Protein AF-A0A819H721-F1 (afdb_monomer_lite)

Secondary structure (DSSP, 8-state):
-----S-------------------HHHHHHHHHHHHHHHHTSTTTTHHHHHHHIIIIII----TTSHHHHHHHHHHHHHHHHTT-TT--PPP------------EEE-SSS-EEE---PPTTPPP--TT-----B---SSHHHHHHTGGGGTTSB-

Foldseek 3Di:
DDDDDDDDDDDDDPPPPPPPPPPPPVVVVVVVVVVVCCCCPPNPNDCVVVVLVCCLPVVLNDQPPQDPSVVVVLVVVLVVCVVVPHPPRDDDDDDDDHDDDDDDWDWDVPPDTDTDDDDDDPPDDDCPPVRADAAADDDDDPVRCVVCVVVCVRHHD

Sequence (157 aa):
MLLLFWLFLILPVINVTSRSCHHHDQSISKTISDQLIELVTRGAFHGVTYYRLAALADTIGPRLCGNESLTQAVNWIQSAMITEGLDNVHIEPVQIPHWIRGEERAQLIQPRYAKLSMLGLGNSVGTGPKGIQAPVLVVRSFDELNVRCEQARNKIV

pLDDT: mean 86.66, std 16.41, range [44.84, 98.0]

Radius of gyration: 32.16 Å; chains: 1; bounding box: 71×41×99 Å

Structure (mmCIF, N/CA/C/O backbone):
data_AF-A0A819H721-F1
#
_entry.id   AF-A0A819H721-F1
#
loop_
_atom_site.group_PDB
_atom_site.id
_atom_site.type_symbol
_atom_site.label_atom_id
_atom_site.label_alt_id
_atom_site.label_comp_id
_atom_site.label_asym_id
_atom_site.label_entity_id
_atom_site.label_seq_id
_atom_site.pdbx_PDB_ins_code
_atom_site.Cartn_x
_atom_site.Cartn_y
_atom_site.Cartn_z
_atom_site.occupancy
_atom_site.B_iso_or_equiv
_atom_site.auth_seq_id
_atom_site.auth_comp_id
_atom_site.auth_asym_id
_atom_site.auth_atom_id
_atom_site.pdbx_PDB_model_num
ATOM 1 N N . MET A 1 1 ? -54.242 24.531 -70.377 1.00 49.59 1 MET A N 1
ATOM 2 C CA . MET A 1 1 ? -53.633 23.489 -71.229 1.00 49.59 1 MET A CA 1
ATOM 3 C C . MET A 1 1 ? -52.201 23.921 -71.494 1.00 49.59 1 MET A C 1
ATOM 5 O O . MET A 1 1 ? -52.039 25.027 -71.982 1.00 49.59 1 MET A O 1
ATOM 9 N N . LEU A 1 2 ? -51.227 23.086 -71.105 1.00 46.03 2 LEU A N 1
ATOM 10 C CA . LEU A 1 2 ? -49.761 23.274 -71.182 1.00 46.03 2 LEU A CA 1
ATOM 11 C C . LEU A 1 2 ? -49.116 24.197 -70.133 1.00 46.03 2 LEU A C 1
ATOM 13 O O . LEU A 1 2 ? -48.820 25.344 -70.427 1.00 46.03 2 LEU A O 1
ATOM 17 N N . LEU A 1 3 ? -48.858 23.659 -68.931 1.00 48.62 3 LEU A N 1
ATOM 18 C CA . LEU A 1 3 ? -47.776 24.087 -68.017 1.00 48.62 3 LEU A CA 1
ATOM 19 C C . LEU A 1 3 ? -47.649 23.089 -66.841 1.00 48.62 3 LEU A C 1
ATOM 21 O O . LEU A 1 3 ? -47.834 23.452 -65.686 1.00 48.62 3 LEU A O 1
ATOM 25 N N . LEU A 1 4 ? -47.444 21.792 -67.126 1.00 52.19 4 LEU A N 1
ATOM 26 C CA . LEU A 1 4 ? -47.391 20.751 -66.075 1.00 52.19 4 LEU A CA 1
ATOM 27 C C . LEU A 1 4 ? -46.617 19.468 -66.446 1.00 52.19 4 LEU A C 1
ATOM 29 O O . LEU A 1 4 ? -46.931 18.394 -65.949 1.00 52.19 4 LEU A O 1
ATOM 33 N N . PHE A 1 5 ? -45.603 19.541 -67.307 1.00 53.47 5 PHE A N 1
ATOM 34 C CA . PHE A 1 5 ? -44.732 18.396 -67.601 1.00 53.47 5 PHE A CA 1
ATOM 35 C C . PHE A 1 5 ? -43.310 18.900 -67.845 1.00 53.47 5 PHE A C 1
ATOM 37 O O . PHE A 1 5 ? -43.150 19.828 -68.627 1.00 53.47 5 PHE A O 1
ATOM 44 N N . TRP A 1 6 ? -42.328 18.247 -67.210 1.00 48.28 6 TRP A N 1
ATOM 45 C CA . TRP A 1 6 ? -40.884 18.547 -67.156 1.00 48.28 6 TRP A CA 1
ATOM 46 C C . TRP A 1 6 ? -40.464 19.618 -66.135 1.00 48.28 6 TRP A C 1
ATOM 48 O O . TRP A 1 6 ? -40.940 20.737 -66.164 1.00 48.28 6 TRP A O 1
ATOM 58 N N . LEU A 1 7 ? -39.519 19.386 -65.229 1.00 45.75 7 LEU A N 1
ATOM 59 C CA . LEU A 1 7 ? -38.754 18.183 -64.940 1.00 45.75 7 LEU A CA 1
ATOM 60 C C . LEU A 1 7 ? -38.202 18.358 -63.519 1.00 45.75 7 LEU A C 1
ATOM 62 O O . LEU A 1 7 ? -37.376 19.222 -63.242 1.00 45.75 7 LEU A O 1
ATOM 66 N N . PHE A 1 8 ? -38.728 17.536 -62.625 1.00 54.25 8 PHE A N 1
ATOM 67 C CA . PHE A 1 8 ? -38.221 17.236 -61.294 1.00 54.25 8 PHE A CA 1
ATOM 68 C C . PHE A 1 8 ? -36.799 16.662 -61.431 1.00 54.25 8 PHE A C 1
ATOM 70 O O . PHE A 1 8 ? -36.645 15.462 -61.611 1.00 54.25 8 PHE A O 1
ATOM 77 N N . LEU A 1 9 ? -35.760 17.498 -61.442 1.00 54.06 9 LEU A N 1
ATOM 78 C CA . LEU A 1 9 ? -34.350 17.080 -61.462 1.00 54.06 9 LEU A CA 1
ATOM 79 C C . LEU A 1 9 ? -33.495 18.323 -61.188 1.00 54.06 9 LEU A C 1
ATOM 81 O O . LEU A 1 9 ? -33.202 19.044 -62.122 1.00 54.06 9 LEU A O 1
ATOM 85 N N . ILE A 1 10 ? -33.199 18.617 -59.919 1.00 58.66 10 ILE A N 1
ATOM 86 C CA . ILE A 1 10 ? -31.965 19.225 -59.357 1.00 58.66 10 ILE A CA 1
ATOM 87 C C . ILE A 1 10 ? -32.283 19.453 -57.868 1.00 58.66 10 ILE A C 1
ATOM 89 O O . ILE A 1 10 ? -32.545 20.562 -57.428 1.00 58.66 10 ILE A O 1
ATOM 93 N N . LEU A 1 11 ? -32.336 18.377 -57.087 1.00 54.28 11 LEU A N 1
ATOM 94 C CA . LEU A 1 11 ? -32.072 18.412 -55.646 1.00 54.28 11 LEU A CA 1
ATOM 95 C C . LEU A 1 11 ? -31.582 17.013 -55.253 1.00 54.28 11 LEU A C 1
ATOM 97 O O . LEU A 1 11 ? -32.381 16.191 -54.802 1.00 54.28 11 LEU A O 1
ATOM 101 N N . PRO A 1 12 ? -30.292 16.679 -55.430 1.00 50.28 12 PRO A N 1
ATOM 102 C CA . PRO A 1 12 ? -29.729 15.597 -54.661 1.00 50.28 12 PRO A CA 1
ATOM 103 C C . PRO A 1 12 ? -29.384 16.162 -53.284 1.00 50.28 12 PRO A C 1
ATOM 105 O O . PRO A 1 12 ? -28.456 16.948 -53.101 1.00 50.28 12 PRO A O 1
ATOM 108 N N . VAL A 1 13 ? -30.188 15.739 -52.318 1.00 54.16 13 VAL A N 1
ATOM 109 C CA . VAL A 1 13 ? -29.813 15.600 -50.917 1.00 54.16 13 VAL A CA 1
ATOM 110 C C . VAL A 1 13 ? -28.397 15.016 -50.858 1.00 54.16 13 VAL A C 1
ATOM 112 O O . VAL A 1 13 ? -28.189 13.843 -51.164 1.00 54.16 13 VAL A O 1
ATOM 115 N N . ILE A 1 14 ? -27.412 15.828 -50.473 1.00 54.16 14 ILE A N 1
ATOM 116 C CA . ILE A 1 14 ? -26.086 15.345 -50.086 1.00 54.16 14 ILE A CA 1
ATOM 117 C C . ILE A 1 14 ? -26.256 14.727 -48.697 1.00 54.16 14 ILE A C 1
ATOM 119 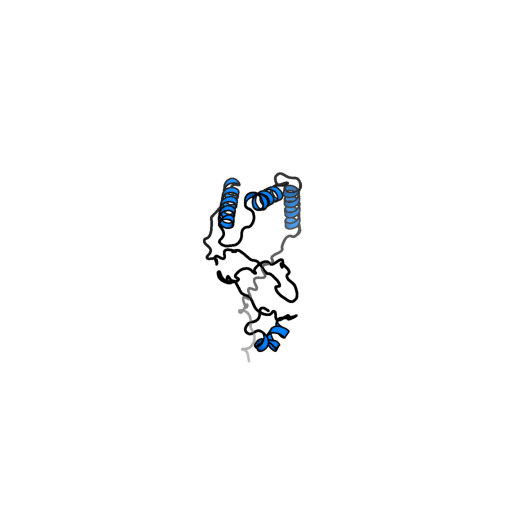O O . ILE A 1 14 ? -25.998 15.355 -47.675 1.00 54.16 14 ILE A O 1
ATOM 123 N N . ASN A 1 15 ? -26.762 13.495 -48.649 1.00 48.72 15 ASN A N 1
ATOM 124 C CA . ASN A 1 15 ? -26.655 12.672 -47.455 1.00 48.72 15 ASN A CA 1
ATOM 125 C C . ASN A 1 15 ? -25.268 12.024 -47.492 1.00 48.72 15 ASN A C 1
ATOM 127 O O . ASN A 1 15 ? -25.102 10.895 -47.953 1.00 48.72 15 ASN A O 1
ATOM 131 N N . VAL A 1 16 ? -24.249 12.767 -47.052 1.00 51.72 16 VAL A N 1
ATOM 132 C CA . VAL A 1 16 ? -22.964 12.170 -46.676 1.00 51.72 16 VAL A CA 1
ATOM 133 C C . VAL A 1 16 ? -23.210 11.430 -45.367 1.00 51.72 16 VAL A C 1
ATOM 135 O O . VAL A 1 16 ? -22.915 11.906 -44.278 1.00 51.72 16 VAL A O 1
ATOM 138 N N . THR A 1 17 ? -23.768 10.226 -45.463 1.00 46.75 17 THR A N 1
ATOM 139 C CA . THR A 1 17 ? -23.455 9.211 -44.468 1.00 46.75 17 THR A CA 1
ATOM 140 C C . THR A 1 17 ? -22.035 8.771 -44.777 1.00 46.75 17 THR A C 1
ATOM 142 O O . THR A 1 17 ? -21.817 7.907 -45.629 1.00 46.75 17 THR A O 1
ATOM 145 N N . SER A 1 18 ? -21.053 9.379 -44.115 1.00 47.25 18 SER A N 1
ATOM 146 C CA . SER A 1 18 ? -19.718 8.804 -44.010 1.00 47.25 18 SER A CA 1
ATOM 147 C C . SER A 1 18 ? -19.839 7.498 -43.221 1.00 47.25 18 SER A C 1
ATOM 149 O O . SER A 1 18 ? -19.610 7.446 -42.014 1.00 47.25 18 SER A O 1
ATOM 151 N N . ARG A 1 19 ? -20.236 6.412 -43.888 1.00 46.50 19 ARG A N 1
ATOM 152 C CA . ARG A 1 19 ? -19.870 5.080 -43.421 1.00 46.50 19 ARG A CA 1
ATOM 153 C C . ARG A 1 19 ? -18.379 4.954 -43.690 1.00 46.50 19 ARG A C 1
ATOM 155 O O . ARG A 1 19 ? -17.981 4.487 -44.751 1.00 46.50 19 ARG A O 1
ATOM 162 N N . SER A 1 20 ? -17.565 5.397 -42.735 1.00 47.12 20 SER A N 1
ATOM 163 C CA . SER A 1 20 ? -16.202 4.894 -42.623 1.00 47.12 20 SER A CA 1
ATOM 164 C C . SER A 1 20 ? -16.314 3.381 -42.490 1.00 47.12 20 SER A C 1
ATOM 166 O O . SER A 1 20 ? -16.710 2.853 -41.451 1.00 47.12 20 SER A O 1
ATOM 168 N N . CYS A 1 21 ? -16.037 2.679 -43.580 1.00 44.84 21 CYS A N 1
ATOM 169 C CA . CYS A 1 21 ? -15.779 1.257 -43.572 1.00 44.84 21 CYS A CA 1
ATOM 170 C C . CYS A 1 21 ? -14.435 1.046 -42.867 1.00 44.84 21 CYS A C 1
ATOM 172 O O . CYS A 1 21 ? -13.392 0.922 -43.499 1.00 44.84 21 CYS A O 1
ATOM 174 N N . HIS A 1 22 ? -14.446 0.999 -41.533 1.00 48.66 22 HIS A N 1
ATOM 175 C CA . HIS A 1 22 ? -13.386 0.314 -40.802 1.00 48.66 22 HIS A CA 1
ATOM 176 C C . HIS A 1 22 ? -13.493 -1.180 -41.128 1.00 48.66 22 HIS A C 1
ATOM 178 O O . HIS A 1 22 ? -14.055 -1.968 -40.373 1.00 48.66 22 HIS A O 1
ATOM 184 N N . HIS A 1 23 ? -12.987 -1.568 -42.298 1.00 46.19 23 HIS A N 1
ATOM 185 C CA . HIS A 1 23 ? -12.684 -2.953 -42.606 1.00 46.19 23 HIS A CA 1
ATOM 186 C C . HIS A 1 23 ? -11.431 -3.287 -41.794 1.00 46.19 23 HIS A C 1
ATOM 188 O O . HIS A 1 23 ? -10.305 -3.083 -42.238 1.00 46.19 23 HIS A O 1
ATOM 194 N N . HIS A 1 24 ? -11.625 -3.675 -40.535 1.00 57.53 24 HIS A N 1
ATOM 195 C CA . HIS A 1 24 ? -10.538 -4.170 -39.707 1.00 57.53 24 HIS A CA 1
ATOM 196 C C . HIS A 1 24 ? -10.071 -5.486 -40.331 1.00 57.53 24 HIS A C 1
ATOM 198 O O . HIS A 1 24 ? -10.782 -6.490 -40.273 1.00 57.53 24 HIS A O 1
ATOM 204 N N . ASP A 1 25 ? -8.929 -5.460 -41.015 1.00 61.50 25 ASP A N 1
ATOM 205 C CA . ASP A 1 25 ? -8.343 -6.652 -41.615 1.00 61.50 25 ASP A CA 1
ATOM 206 C C . ASP A 1 25 ? -7.843 -7.580 -40.498 1.00 61.50 25 ASP A C 1
ATOM 208 O O . ASP A 1 25 ? -6.722 -7.469 -39.994 1.00 61.50 25 ASP A O 1
ATOM 212 N N . GLN A 1 26 ? -8.726 -8.485 -40.068 1.00 63.94 26 GLN A N 1
ATOM 213 C CA . GLN A 1 26 ? -8.453 -9.462 -39.015 1.00 63.94 26 GLN A CA 1
ATOM 214 C C . GLN A 1 26 ? -7.246 -10.350 -39.342 1.00 63.94 26 GLN A C 1
ATOM 216 O O . GLN A 1 26 ? -6.606 -10.853 -38.420 1.00 63.94 26 GLN A O 1
ATOM 221 N N . SER A 1 27 ? -6.908 -10.542 -40.622 1.00 65.06 27 SER A N 1
ATOM 222 C CA . SER A 1 27 ? -5.796 -11.406 -41.030 1.00 65.06 27 SER A CA 1
ATOM 223 C C . SER A 1 27 ? -4.429 -10.765 -40.752 1.00 65.06 27 SER A C 1
ATOM 225 O O . SER A 1 27 ? -3.537 -11.417 -40.198 1.00 65.06 27 SER A O 1
ATOM 227 N N . ILE A 1 28 ? -4.298 -9.461 -41.023 1.00 72.75 28 ILE A N 1
ATOM 228 C CA . ILE A 1 28 ? -3.105 -8.668 -40.698 1.00 72.75 28 ILE A CA 1
ATOM 229 C C . ILE A 1 28 ? -2.963 -8.530 -39.182 1.00 72.75 28 ILE A C 1
ATOM 231 O O . ILE A 1 28 ? -1.882 -8.776 -38.645 1.00 72.75 28 ILE A O 1
ATOM 235 N N . SER A 1 29 ? -4.056 -8.216 -38.474 1.00 75.56 29 SER A N 1
ATOM 236 C CA . SER A 1 29 ? -4.029 -8.105 -37.009 1.00 75.56 29 SER A CA 1
ATOM 237 C C . SER A 1 29 ? -3.579 -9.409 -36.353 1.00 75.56 29 SER A C 1
ATOM 239 O O . SER A 1 29 ? -2.770 -9.376 -35.429 1.00 75.56 29 SER A O 1
ATOM 241 N N . LYS A 1 30 ? -4.062 -10.557 -36.845 1.00 80.56 30 LYS A N 1
ATOM 242 C CA . LYS A 1 30 ? -3.680 -11.870 -36.321 1.00 80.56 30 LYS A CA 1
ATOM 243 C C . LYS A 1 30 ? -2.198 -12.170 -36.556 1.00 80.56 30 LYS A C 1
ATOM 245 O O . LYS A 1 30 ? -1.517 -12.600 -35.634 1.00 80.56 30 LYS A O 1
ATOM 250 N N . THR A 1 31 ? -1.682 -11.860 -37.745 1.00 88.44 31 THR A N 1
ATOM 251 C CA . THR A 1 31 ? -0.270 -12.095 -38.093 1.00 88.44 31 THR A CA 1
ATOM 252 C C . THR A 1 31 ? 0.681 -11.285 -37.206 1.00 88.44 31 THR A C 1
ATOM 254 O O . THR A 1 31 ? 1.672 -11.819 -36.713 1.00 88.44 31 THR A O 1
ATOM 257 N N . ILE A 1 32 ? 0.364 -10.012 -36.948 1.00 91.12 32 ILE A N 1
ATOM 258 C CA . ILE A 1 32 ? 1.162 -9.157 -36.055 1.00 91.12 32 ILE A CA 1
ATOM 259 C C . ILE A 1 32 ? 1.072 -9.652 -34.606 1.00 91.12 32 ILE A C 1
ATOM 261 O O . ILE A 1 32 ? 2.087 -9.710 -33.914 1.00 91.12 32 ILE A O 1
ATOM 265 N N . SER A 1 33 ? -0.121 -10.037 -34.137 1.00 90.75 33 SER A N 1
ATOM 266 C CA . SER A 1 33 ? -0.281 -10.613 -32.796 1.00 90.75 33 SER A CA 1
ATOM 267 C C . SER A 1 33 ? 0.567 -11.871 -32.610 1.00 90.75 33 SER A C 1
ATOM 269 O O . SER A 1 33 ? 1.262 -11.976 -31.603 1.00 90.75 33 SER A O 1
ATOM 271 N N . ASP A 1 34 ? 0.578 -12.778 -33.587 1.00 92.44 34 ASP A N 1
ATOM 272 C CA . ASP A 1 34 ? 1.366 -14.013 -33.524 1.00 92.44 34 ASP A CA 1
ATOM 273 C C . ASP A 1 34 ? 2.878 -13.715 -33.477 1.00 92.44 34 ASP A C 1
ATOM 275 O O . ASP A 1 34 ? 3.610 -14.312 -32.686 1.00 92.44 34 ASP A O 1
ATOM 279 N N . GLN A 1 35 ? 3.348 -12.727 -34.248 1.00 92.25 35 GLN A N 1
ATOM 280 C CA . GLN A 1 35 ? 4.743 -12.269 -34.206 1.00 92.25 35 GLN A CA 1
ATOM 281 C C . GLN A 1 35 ? 5.126 -11.666 -32.848 1.00 92.25 35 GLN A C 1
ATOM 283 O O . GLN A 1 35 ? 6.195 -11.967 -32.317 1.00 92.25 35 GLN A O 1
ATOM 288 N N . LEU A 1 36 ? 4.262 -10.831 -32.266 1.00 90.69 36 LEU A N 1
ATOM 289 C CA . LEU A 1 36 ? 4.488 -10.245 -30.942 1.00 90.69 36 LEU A CA 1
ATOM 290 C C . LEU A 1 36 ? 4.519 -11.318 -29.853 1.00 90.69 36 LEU A C 1
ATOM 292 O O . LEU A 1 36 ? 5.388 -11.282 -28.981 1.00 90.69 36 LEU A O 1
ATOM 296 N N . ILE A 1 37 ? 3.605 -12.289 -29.923 1.00 91.31 37 ILE A N 1
ATOM 297 C CA . ILE A 1 37 ? 3.583 -13.425 -29.002 1.00 91.31 37 ILE A CA 1
ATOM 298 C C . ILE A 1 37 ? 4.903 -14.187 -29.098 1.00 91.31 37 ILE A C 1
ATOM 300 O O . ILE A 1 37 ? 5.515 -14.446 -28.065 1.00 91.31 37 ILE A O 1
ATOM 304 N N . GLU A 1 38 ? 5.394 -14.496 -30.298 1.00 93.75 38 GLU A N 1
ATOM 305 C CA . GLU A 1 38 ? 6.669 -15.203 -30.458 1.00 93.75 38 GLU A CA 1
ATOM 306 C C . GLU A 1 38 ? 7.847 -14.388 -29.894 1.00 93.75 38 GLU A C 1
ATOM 308 O O . GLU A 1 38 ? 8.674 -14.921 -29.153 1.00 93.75 38 GLU A O 1
ATOM 313 N N . LEU A 1 39 ? 7.896 -13.077 -30.151 1.00 93.25 39 LEU A N 1
ATOM 314 C CA . LEU A 1 39 ? 8.952 -12.194 -29.642 1.00 93.25 39 LEU A CA 1
ATOM 315 C C . LEU A 1 39 ? 8.993 -12.115 -28.109 1.00 93.25 39 LEU A C 1
ATOM 317 O O . LEU A 1 39 ? 10.082 -12.092 -27.532 1.00 93.25 39 LEU A O 1
ATOM 321 N N . VAL A 1 40 ? 7.829 -12.080 -27.457 1.00 92.00 40 VAL A N 1
ATOM 322 C CA . VAL A 1 40 ? 7.708 -11.998 -25.991 1.00 92.00 40 VAL A CA 1
ATOM 323 C C . VAL A 1 40 ? 7.873 -13.366 -25.332 1.00 92.00 40 VAL A C 1
ATOM 325 O O . VAL A 1 40 ? 8.385 -13.458 -24.219 1.00 92.00 40 VAL A O 1
ATOM 328 N N . THR A 1 41 ? 7.448 -14.446 -25.988 1.00 92.25 41 THR A N 1
ATOM 329 C CA . THR A 1 41 ? 7.485 -15.790 -25.393 1.00 92.25 41 THR A CA 1
ATOM 330 C C . THR A 1 41 ? 8.777 -16.540 -25.671 1.00 92.25 41 THR A C 1
ATOM 332 O O . THR A 1 41 ? 9.172 -17.337 -24.825 1.00 92.25 41 THR A O 1
ATOM 335 N N . ARG A 1 42 ? 9.450 -16.305 -26.802 1.00 92.94 42 ARG A N 1
ATOM 336 C CA . ARG A 1 42 ? 10.679 -17.024 -27.192 1.00 92.94 42 ARG A CA 1
ATOM 337 C C . ARG A 1 42 ? 11.778 -16.135 -27.768 1.00 92.94 42 ARG A C 1
ATOM 339 O O . ARG A 1 42 ? 12.923 -16.569 -27.846 1.00 92.94 42 ARG A O 1
ATOM 346 N N . GLY A 1 43 ? 11.438 -14.926 -28.200 1.00 93.00 43 GLY A N 1
ATOM 347 C CA . GLY A 1 43 ? 12.379 -13.993 -28.808 1.00 93.00 43 GLY A CA 1
ATOM 348 C C . GLY A 1 43 ? 13.148 -13.136 -27.804 1.00 93.00 43 GLY A C 1
ATOM 349 O O . GLY A 1 43 ? 13.285 -13.456 -26.624 1.00 93.00 43 GLY A O 1
ATOM 350 N N . ALA A 1 44 ? 13.646 -12.003 -28.298 1.00 89.94 44 ALA A N 1
ATOM 351 C CA . ALA A 1 44 ? 14.533 -11.099 -27.565 1.00 89.94 44 ALA A CA 1
ATOM 352 C C . ALA A 1 44 ? 13.917 -10.482 -26.295 1.00 89.94 44 ALA A C 1
ATOM 354 O O . ALA A 1 44 ? 14.654 -10.012 -25.433 1.00 89.94 44 ALA A O 1
ATOM 355 N N . PHE A 1 45 ? 12.586 -10.487 -26.165 1.00 90.56 45 PHE A N 1
ATOM 356 C CA . PHE A 1 45 ? 11.881 -9.929 -25.008 1.00 90.56 45 PHE A CA 1
ATOM 357 C C . PHE A 1 45 ? 11.445 -10.991 -23.991 1.00 90.56 45 PHE A C 1
ATOM 359 O O . PHE A 1 45 ? 10.755 -10.665 -23.020 1.00 90.56 45 PHE A O 1
ATOM 366 N N . HIS A 1 46 ? 11.854 -12.249 -24.178 1.00 93.75 46 HIS A N 1
ATOM 367 C CA . HIS A 1 46 ? 11.547 -13.321 -23.240 1.00 93.75 46 HIS A CA 1
ATOM 368 C C . HIS A 1 46 ? 12.000 -12.977 -21.815 1.00 93.75 46 HIS A C 1
ATOM 370 O O . HIS A 1 46 ? 13.144 -12.597 -21.572 1.00 93.75 46 HIS A O 1
ATOM 376 N N . GLY A 1 47 ? 11.078 -13.094 -20.857 1.00 93.38 47 GLY A N 1
ATOM 377 C CA . GLY A 1 47 ? 11.337 -12.848 -19.436 1.00 93.38 47 GLY A CA 1
ATOM 378 C C . GLY A 1 47 ? 11.429 -11.372 -19.028 1.00 93.38 47 GLY A C 1
ATOM 379 O O . GLY A 1 47 ? 11.306 -11.079 -17.840 1.00 93.38 47 GLY A O 1
ATOM 380 N N . VAL A 1 48 ? 11.553 -10.426 -19.967 1.00 92.38 48 VAL A N 1
ATOM 381 C CA . VAL A 1 48 ? 11.705 -8.988 -19.665 1.00 92.38 48 VAL A CA 1
ATOM 382 C C . VAL A 1 48 ? 10.563 -8.469 -18.790 1.00 92.38 48 VAL A C 1
ATOM 384 O O . VAL A 1 48 ? 10.806 -7.804 -17.785 1.00 92.38 48 VAL A O 1
ATOM 387 N N . THR A 1 49 ? 9.315 -8.821 -19.112 1.00 90.94 49 THR A N 1
ATOM 388 C CA . THR A 1 49 ? 8.139 -8.429 -18.318 1.00 90.94 49 THR A CA 1
ATOM 389 C C . THR A 1 49 ? 8.221 -8.939 -16.882 1.00 90.94 49 THR A C 1
ATOM 391 O O . THR A 1 49 ? 7.915 -8.194 -15.952 1.00 90.94 49 THR A O 1
ATOM 394 N N . TYR A 1 50 ? 8.669 -10.183 -16.691 1.00 94.25 50 TYR A N 1
ATOM 395 C CA . TYR A 1 50 ? 8.832 -10.767 -15.364 1.00 94.25 50 TYR A CA 1
ATOM 396 C C . TYR A 1 50 ? 9.917 -10.034 -14.575 1.00 94.25 50 TYR A C 1
ATOM 398 O O . TYR A 1 50 ? 9.669 -9.626 -13.446 1.00 94.25 50 TYR A O 1
ATOM 406 N N . TYR A 1 51 ? 11.083 -9.785 -15.176 1.00 94.06 51 TYR A N 1
ATOM 407 C CA . TYR A 1 51 ? 12.171 -9.077 -14.502 1.00 94.06 51 TYR A CA 1
ATOM 408 C C . TYR A 1 51 ? 11.814 -7.631 -14.155 1.00 94.06 51 TYR A C 1
ATOM 410 O O . TYR A 1 51 ? 12.175 -7.159 -13.082 1.00 94.06 51 TYR A O 1
ATOM 418 N N . ARG A 1 52 ? 11.062 -6.932 -15.013 1.00 93.56 52 ARG A N 1
ATOM 419 C CA . ARG A 1 52 ? 10.560 -5.584 -14.702 1.00 93.56 52 ARG A CA 1
ATOM 420 C C . ARG A 1 52 ? 9.545 -5.606 -13.568 1.00 93.56 52 ARG A C 1
ATOM 422 O O . ARG A 1 52 ? 9.602 -4.752 -12.687 1.00 93.56 52 ARG A O 1
ATOM 429 N N . LEU A 1 53 ? 8.631 -6.577 -13.576 1.00 95.25 53 LEU A N 1
ATOM 430 C CA . LEU A 1 53 ? 7.677 -6.750 -12.487 1.00 95.25 53 LEU A CA 1
ATOM 431 C C . LEU A 1 53 ? 8.399 -7.070 -11.176 1.00 95.25 53 LEU A C 1
ATOM 433 O O . LEU A 1 53 ? 8.069 -6.461 -10.166 1.00 95.25 53 LEU A O 1
ATOM 437 N N . ALA A 1 54 ? 9.393 -7.957 -11.203 1.00 96.00 54 ALA A N 1
ATOM 438 C CA . ALA A 1 54 ? 10.220 -8.297 -10.050 1.00 96.00 54 ALA A CA 1
ATOM 439 C C . ALA A 1 54 ? 11.007 -7.079 -9.551 1.00 96.00 54 ALA A C 1
ATOM 441 O O . ALA A 1 54 ? 10.967 -6.769 -8.370 1.00 96.00 54 ALA A O 1
ATOM 442 N N . ALA A 1 55 ? 11.632 -6.298 -10.438 1.00 93.88 55 ALA A N 1
ATOM 443 C CA . ALA A 1 55 ? 12.292 -5.054 -10.050 1.00 93.88 55 ALA A CA 1
ATOM 444 C C . ALA A 1 55 ? 11.308 -4.102 -9.347 1.00 93.88 55 ALA A C 1
ATOM 446 O O . ALA A 1 55 ? 11.579 -3.632 -8.244 1.00 93.88 55 ALA A O 1
ATOM 447 N N . LEU A 1 56 ? 10.122 -3.881 -9.918 1.00 95.06 56 LEU A N 1
ATOM 448 C CA . LEU A 1 56 ? 9.094 -3.060 -9.281 1.00 95.06 56 LEU A CA 1
ATOM 449 C C . LEU A 1 56 ? 8.627 -3.645 -7.939 1.00 95.06 56 LEU A C 1
ATOM 451 O O . LEU A 1 56 ? 8.503 -2.912 -6.963 1.00 95.06 56 LEU A O 1
ATOM 455 N N . ALA A 1 57 ? 8.300 -4.930 -7.872 1.00 95.56 57 ALA A N 1
ATOM 456 C CA . ALA A 1 57 ? 7.702 -5.544 -6.690 1.00 95.56 57 ALA A CA 1
ATOM 457 C C . ALA A 1 57 ? 8.717 -5.758 -5.560 1.00 95.56 57 ALA A C 1
ATOM 459 O O . ALA A 1 57 ? 8.424 -5.415 -4.418 1.00 95.56 57 ALA A O 1
ATOM 460 N N . ASP A 1 58 ? 9.904 -6.256 -5.890 1.00 95.62 58 ASP A N 1
ATOM 461 C CA . ASP A 1 58 ? 10.877 -6.759 -4.922 1.00 95.62 58 ASP A CA 1
ATOM 462 C C . ASP A 1 58 ? 11.879 -5.685 -4.490 1.00 95.62 58 ASP A C 1
ATOM 464 O O . ASP A 1 58 ? 12.342 -5.713 -3.352 1.00 95.62 58 ASP A O 1
ATOM 468 N N . THR A 1 59 ? 12.214 -4.722 -5.364 1.00 94.75 59 THR A N 1
ATOM 469 C CA . THR A 1 59 ? 13.172 -3.654 -5.013 1.00 94.75 59 THR A CA 1
ATOM 470 C C . THR A 1 59 ? 12.489 -2.394 -4.489 1.00 94.75 59 THR A C 1
ATOM 472 O O . THR A 1 59 ? 12.931 -1.841 -3.487 1.00 94.75 59 THR A O 1
ATOM 475 N N . ILE A 1 60 ? 11.390 -1.955 -5.117 1.00 95.88 60 ILE A N 1
ATOM 476 C CA . ILE A 1 60 ? 10.667 -0.741 -4.698 1.00 95.88 60 ILE A CA 1
ATOM 477 C C . ILE A 1 60 ? 9.586 -1.059 -3.656 1.00 95.88 60 ILE A C 1
ATOM 479 O O . ILE A 1 60 ? 9.351 -0.269 -2.741 1.00 95.88 60 ILE A O 1
ATOM 483 N N . GLY A 1 61 ? 8.910 -2.206 -3.777 1.00 94.62 61 GLY A N 1
ATOM 484 C CA . GLY A 1 61 ? 7.905 -2.626 -2.801 1.00 94.62 61 GLY A CA 1
ATOM 485 C C . GLY A 1 61 ? 6.564 -1.883 -2.918 1.00 94.62 61 GLY A C 1
ATOM 486 O O . GLY A 1 61 ? 6.169 -1.482 -4.015 1.00 94.62 61 GLY A O 1
ATOM 487 N N . PRO A 1 62 ? 5.801 -1.724 -1.819 1.00 94.19 62 PRO A N 1
ATOM 488 C CA . PRO A 1 62 ? 4.470 -1.108 -1.828 1.00 94.19 62 PRO A CA 1
ATOM 489 C C . PRO A 1 62 ? 4.475 0.370 -2.258 1.00 94.19 62 PRO A C 1
ATOM 491 O O . PRO A 1 62 ? 5.196 1.187 -1.697 1.00 94.19 62 PRO A O 1
ATOM 494 N N . ARG A 1 63 ? 3.610 0.745 -3.212 1.00 94.00 63 ARG A N 1
ATOM 495 C CA . ARG A 1 63 ? 3.586 2.083 -3.846 1.00 94.00 63 ARG A CA 1
ATOM 496 C C . ARG A 1 63 ? 2.250 2.797 -3.670 1.00 94.00 63 ARG A C 1
ATOM 498 O O . ARG A 1 63 ? 1.577 3.122 -4.644 1.00 94.00 63 ARG A O 1
ATOM 505 N N . LEU A 1 64 ? 1.833 2.993 -2.422 1.00 90.94 64 LEU A N 1
ATOM 506 C CA . LEU A 1 64 ? 0.625 3.769 -2.147 1.00 90.94 64 LEU A CA 1
ATOM 507 C C . LEU A 1 64 ? 0.798 5.219 -2.631 1.00 90.94 64 LEU A C 1
ATOM 509 O O . LEU A 1 64 ? 1.885 5.789 -2.525 1.00 90.94 64 LEU A O 1
ATOM 513 N N . CYS A 1 65 ? -0.280 5.807 -3.149 1.00 88.56 65 CYS A N 1
ATOM 514 C CA . CYS A 1 65 ? -0.303 7.193 -3.602 1.00 88.56 65 CYS A CA 1
ATOM 515 C C . CYS A 1 65 ? 0.202 8.157 -2.522 1.00 88.56 65 CYS A C 1
ATOM 517 O O . CYS A 1 65 ? -0.222 8.091 -1.372 1.00 88.56 65 CYS A O 1
ATOM 519 N N . GLY A 1 66 ? 1.106 9.053 -2.916 1.00 86.06 66 GLY A N 1
ATOM 520 C CA . GLY A 1 66 ? 1.677 10.073 -2.040 1.00 86.06 66 GLY A CA 1
ATOM 521 C C . GLY A 1 66 ? 2.893 9.612 -1.238 1.00 86.06 66 GLY A C 1
ATOM 522 O O . GLY A 1 66 ? 3.557 10.464 -0.656 1.00 86.06 66 GLY A O 1
ATOM 523 N N . ASN A 1 67 ? 3.223 8.318 -1.226 1.00 89.19 67 ASN A N 1
ATOM 524 C CA . ASN A 1 67 ? 4.408 7.817 -0.532 1.00 89.19 67 ASN A CA 1
ATOM 525 C C . ASN A 1 67 ? 5.668 7.930 -1.400 1.00 89.19 67 ASN A C 1
ATOM 527 O O . ASN A 1 67 ? 5.607 7.887 -2.628 1.00 89.19 67 ASN A O 1
ATOM 531 N N . GLU A 1 68 ? 6.830 7.973 -0.749 1.00 91.69 68 GLU A N 1
ATOM 532 C CA . GLU A 1 68 ? 8.135 8.066 -1.414 1.00 91.69 68 GLU A CA 1
ATOM 533 C C . GLU A 1 68 ? 8.387 6.919 -2.408 1.00 91.69 68 GLU A C 1
ATOM 535 O O . GLU A 1 68 ? 8.884 7.146 -3.510 1.00 91.69 68 GLU A O 1
ATOM 540 N N . SER A 1 69 ? 7.960 5.697 -2.073 1.00 93.50 69 SER A N 1
ATOM 541 C CA . SER A 1 69 ? 8.088 4.526 -2.948 1.00 93.50 69 SER A CA 1
ATOM 542 C C . SER A 1 69 ? 7.382 4.704 -4.298 1.00 93.50 69 SER A C 1
ATOM 544 O O . SER A 1 69 ? 7.851 4.176 -5.305 1.00 93.50 69 SER A O 1
ATOM 546 N N . LEU A 1 70 ? 6.274 5.459 -4.360 1.00 93.88 70 LEU A N 1
ATOM 547 C CA . LEU A 1 70 ? 5.626 5.769 -5.637 1.00 93.88 70 LEU A CA 1
ATOM 548 C C . LEU A 1 70 ? 6.523 6.669 -6.494 1.00 93.88 70 LEU A C 1
ATOM 550 O O . LEU A 1 70 ? 6.719 6.383 -7.672 1.00 93.88 70 LEU A O 1
ATOM 554 N N . THR A 1 71 ? 7.108 7.710 -5.900 1.00 93.31 71 THR A N 1
ATOM 555 C CA . THR A 1 71 ? 8.048 8.607 -6.588 1.00 93.31 71 THR A CA 1
ATOM 556 C C . THR A 1 71 ? 9.262 7.842 -7.11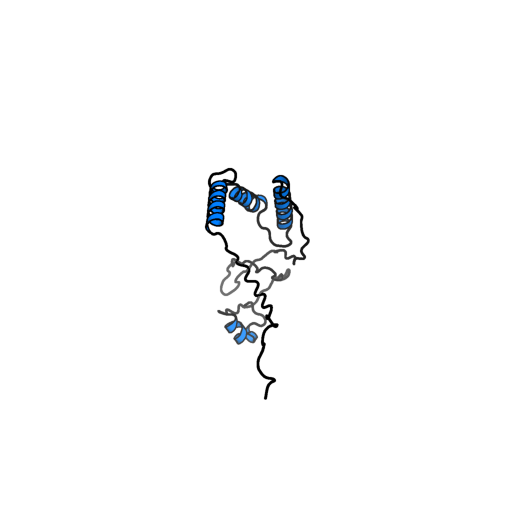4 1.00 93.31 71 THR A C 1
ATOM 558 O O . THR A 1 71 ? 9.650 8.018 -8.267 1.00 93.31 71 THR A O 1
ATOM 561 N N . GLN A 1 72 ? 9.822 6.932 -6.311 1.00 95.44 72 GLN A N 1
ATOM 562 C CA . GLN A 1 72 ? 10.927 6.067 -6.739 1.00 95.44 72 GLN A CA 1
ATOM 563 C C . GLN A 1 72 ? 10.538 5.206 -7.950 1.00 95.44 72 GLN A C 1
ATOM 565 O O . GLN A 1 72 ? 11.311 5.092 -8.899 1.00 95.44 72 GLN A O 1
ATOM 570 N N . ALA A 1 73 ? 9.322 4.655 -7.962 1.00 96.38 73 ALA A N 1
ATOM 571 C CA . ALA A 1 73 ? 8.828 3.865 -9.084 1.00 96.38 73 ALA A CA 1
ATOM 572 C C . ALA A 1 73 ? 8.641 4.682 -10.361 1.00 96.38 73 ALA A C 1
ATOM 574 O O . ALA A 1 73 ? 9.026 4.222 -11.431 1.00 96.38 73 ALA A O 1
ATOM 575 N N . VAL A 1 74 ? 8.075 5.887 -10.255 1.00 95.88 74 VAL A N 1
ATOM 576 C CA . VAL A 1 74 ? 7.903 6.791 -11.401 1.00 95.88 74 VAL A CA 1
ATOM 577 C C . VAL A 1 74 ? 9.260 7.116 -12.021 1.00 95.88 74 VAL A C 1
ATOM 579 O O . VAL A 1 74 ? 9.435 6.949 -13.226 1.00 95.88 74 VAL A O 1
ATOM 582 N N . ASN A 1 75 ? 10.243 7.482 -11.197 1.00 95.56 75 ASN A N 1
ATOM 583 C CA . ASN A 1 75 ? 11.594 7.793 -11.663 1.00 95.56 75 ASN A CA 1
ATOM 584 C C . ASN A 1 75 ? 12.284 6.571 -12.289 1.00 95.56 75 ASN A C 1
ATOM 586 O O . ASN A 1 75 ? 12.963 6.693 -13.311 1.00 95.56 75 ASN A O 1
ATOM 590 N N . TRP A 1 76 ? 12.096 5.384 -11.702 1.00 96.38 76 TRP A N 1
ATOM 591 C CA . TRP A 1 76 ? 12.644 4.138 -12.237 1.00 96.38 76 TRP A CA 1
ATOM 592 C C . TRP A 1 76 ? 12.047 3.800 -13.608 1.00 96.38 76 TRP A C 1
ATOM 594 O O . TRP A 1 76 ? 12.796 3.528 -14.546 1.00 96.38 76 TRP A O 1
ATOM 604 N N . ILE A 1 77 ? 10.719 3.885 -13.757 1.00 95.75 77 ILE A N 1
ATOM 605 C CA . ILE A 1 77 ? 10.034 3.635 -15.035 1.00 95.75 77 ILE A CA 1
ATOM 606 C C . ILE A 1 77 ? 10.476 4.658 -16.083 1.00 95.75 77 ILE A C 1
ATOM 608 O O . ILE A 1 77 ? 10.810 4.268 -17.199 1.00 95.75 77 ILE A O 1
ATOM 612 N N . GLN A 1 78 ? 10.526 5.944 -15.728 1.00 96.94 78 GLN A N 1
ATOM 613 C CA . GLN A 1 78 ? 10.980 7.000 -16.633 1.00 96.94 78 GLN A CA 1
ATOM 614 C C . GLN A 1 78 ? 12.392 6.706 -17.155 1.00 96.94 78 GLN A C 1
ATOM 616 O O . GLN A 1 78 ? 12.636 6.746 -18.360 1.00 96.94 78 GLN A O 1
ATOM 621 N N . SER A 1 79 ? 13.311 6.354 -16.255 1.00 95.88 79 SER A N 1
ATOM 622 C CA . SER A 1 79 ? 14.698 6.039 -16.607 1.00 95.88 79 SER A CA 1
ATOM 623 C C . SER A 1 79 ? 14.794 4.799 -17.500 1.00 95.88 79 SER A C 1
ATOM 625 O O . SER A 1 79 ? 15.558 4.798 -18.467 1.00 95.88 79 SER A O 1
ATOM 627 N N . ALA A 1 80 ? 14.001 3.760 -17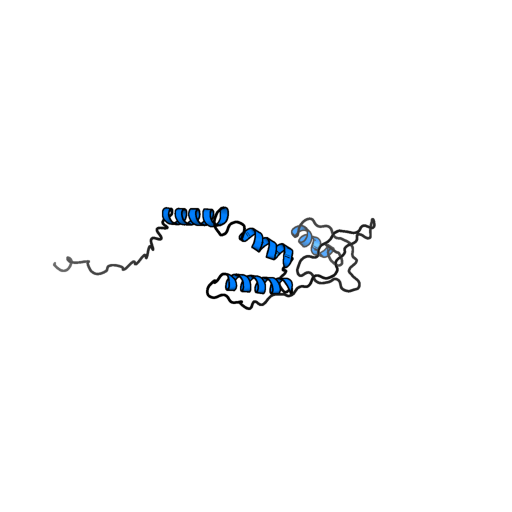.216 1.00 94.31 80 ALA A N 1
ATOM 628 C CA . ALA A 1 80 ? 13.943 2.553 -18.037 1.00 94.31 80 ALA A CA 1
ATOM 629 C C . ALA A 1 80 ? 13.439 2.861 -19.456 1.00 94.31 80 ALA A C 1
ATOM 631 O O . ALA A 1 80 ? 14.068 2.457 -20.429 1.00 94.31 80 ALA A O 1
ATOM 632 N N . MET A 1 81 ? 12.366 3.648 -19.582 1.00 95.88 81 MET A N 1
ATOM 633 C CA . MET A 1 81 ? 11.819 4.054 -20.880 1.00 95.88 81 MET A CA 1
ATOM 634 C C . MET A 1 81 ? 12.818 4.883 -21.700 1.00 95.88 81 MET A C 1
ATOM 636 O O . MET A 1 81 ? 12.978 4.633 -22.892 1.00 95.88 81 MET A O 1
ATOM 640 N N . ILE A 1 82 ? 13.529 5.826 -21.067 1.00 96.81 82 ILE A N 1
ATOM 641 C CA . ILE A 1 82 ? 14.581 6.618 -21.729 1.00 96.81 82 ILE A CA 1
ATOM 642 C C . ILE A 1 82 ? 15.721 5.712 -22.210 1.00 96.81 82 ILE A C 1
ATOM 644 O O . ILE A 1 82 ? 16.176 5.836 -23.344 1.00 96.81 82 ILE A O 1
ATOM 648 N N . THR A 1 83 ? 16.172 4.783 -21.363 1.00 94.75 83 THR A N 1
ATOM 649 C CA . THR A 1 83 ? 17.275 3.859 -21.686 1.00 94.75 83 THR A CA 1
ATOM 650 C C . THR A 1 83 ? 16.922 2.933 -22.849 1.00 94.75 83 THR A C 1
ATOM 652 O O . THR A 1 83 ? 17.783 2.581 -23.651 1.00 94.75 83 THR A O 1
ATOM 655 N N . GLU A 1 84 ? 15.651 2.560 -22.964 1.00 92.62 84 GLU A N 1
ATOM 656 C CA . GLU A 1 84 ? 15.129 1.722 -24.046 1.00 92.62 84 GLU A CA 1
ATOM 657 C C . GLU A 1 84 ? 14.878 2.491 -25.350 1.00 92.62 84 GLU A C 1
ATOM 659 O O . GLU A 1 84 ? 14.508 1.883 -26.353 1.00 92.62 84 GLU A O 1
ATOM 664 N N . GLY A 1 85 ? 15.110 3.807 -25.359 1.00 96.50 85 GLY A N 1
ATOM 665 C CA . GLY A 1 85 ? 14.988 4.639 -26.552 1.00 96.50 85 GLY A CA 1
ATOM 666 C C . GLY A 1 85 ? 13.546 4.934 -26.952 1.00 96.50 85 GLY A C 1
ATOM 667 O O . GLY A 1 85 ? 13.284 5.138 -28.134 1.00 96.50 85 GLY A O 1
ATOM 668 N N . LEU A 1 86 ? 12.604 4.935 -25.999 1.00 96.44 86 LEU A N 1
ATOM 669 C CA . LEU A 1 86 ? 11.232 5.361 -26.276 1.00 96.44 86 LEU A CA 1
ATOM 670 C C . LEU A 1 86 ? 11.183 6.868 -26.552 1.00 96.44 86 LEU A C 1
ATOM 672 O O . LEU A 1 86 ? 11.860 7.667 -25.901 1.00 96.44 86 LEU A O 1
ATOM 676 N N . ASP A 1 87 ? 10.314 7.256 -27.480 1.00 96.81 87 ASP A N 1
ATOM 677 C CA . ASP A 1 87 ? 10.088 8.655 -27.823 1.00 96.81 87 ASP A CA 1
ATOM 678 C C . ASP A 1 87 ? 9.213 9.367 -26.779 1.00 96.81 87 ASP A C 1
ATOM 680 O O . ASP A 1 87 ? 8.291 8.787 -26.202 1.00 96.81 87 ASP A O 1
ATOM 684 N N . ASN A 1 88 ? 9.460 10.667 -26.585 1.00 96.19 88 ASN A N 1
ATOM 685 C CA . ASN A 1 88 ? 8.620 11.570 -25.787 1.00 96.19 88 ASN A CA 1
ATOM 686 C C . ASN A 1 88 ? 8.384 11.137 -24.318 1.00 96.19 88 ASN A C 1
ATOM 688 O O . ASN A 1 88 ? 7.287 11.294 -23.781 1.00 96.19 88 ASN A O 1
ATOM 692 N N . VAL A 1 89 ? 9.402 10.617 -23.632 1.00 97.44 89 VAL A N 1
ATOM 693 C CA . VAL A 1 89 ? 9.283 10.223 -22.216 1.00 97.44 89 VAL A CA 1
ATOM 694 C C . VAL A 1 89 ? 9.309 11.449 -21.294 1.00 97.44 89 VAL A C 1
ATOM 696 O O . VAL A 1 89 ? 10.308 12.162 -21.221 1.00 97.44 89 VAL A O 1
ATOM 699 N N . HIS A 1 90 ? 8.235 11.676 -20.536 1.00 95.75 90 HIS A N 1
ATOM 700 C CA . HIS A 1 90 ? 8.126 12.760 -19.554 1.00 95.75 90 HIS A CA 1
ATOM 701 C C . HIS A 1 90 ? 7.194 12.378 -18.394 1.00 95.75 90 HIS A C 1
ATOM 703 O O . HIS A 1 90 ? 6.447 11.405 -18.478 1.00 95.75 90 HIS A O 1
ATOM 709 N N . ILE A 1 91 ? 7.270 13.125 -17.289 1.00 96.00 91 ILE A N 1
ATOM 710 C CA . ILE A 1 91 ? 6.402 12.952 -16.116 1.00 96.00 91 ILE A CA 1
ATOM 711 C C . ILE A 1 91 ? 5.336 14.044 -16.132 1.00 96.00 91 ILE A C 1
ATOM 713 O O . ILE A 1 91 ? 5.651 15.219 -16.323 1.00 96.00 91 ILE A O 1
ATOM 717 N N . GLU A 1 92 ? 4.091 13.661 -15.864 1.00 95.06 92 GLU A N 1
ATOM 718 C CA . GLU A 1 92 ? 2.971 14.588 -15.717 1.00 95.06 92 GLU A CA 1
ATOM 719 C C . GLU A 1 92 ? 2.640 14.813 -14.230 1.00 95.06 92 GLU A C 1
ATOM 721 O O . GLU A 1 92 ? 2.504 13.846 -13.472 1.00 95.06 92 GLU A O 1
ATOM 726 N N . PRO A 1 93 ? 2.508 16.071 -13.772 1.00 92.69 93 PRO A N 1
ATOM 727 C CA . PRO A 1 93 ? 2.166 16.356 -12.385 1.00 92.69 93 PRO A CA 1
ATOM 728 C C . PRO A 1 93 ? 0.692 16.034 -12.100 1.00 92.69 93 PRO A C 1
ATOM 730 O O . PRO A 1 93 ? -0.206 16.524 -12.782 1.00 92.69 93 PRO A O 1
ATOM 733 N N . VAL A 1 94 ? 0.432 15.273 -11.032 1.00 92.81 94 VAL A N 1
ATOM 734 C CA . VAL A 1 94 ? -0.924 14.917 -10.580 1.00 92.81 94 VAL A CA 1
ATOM 735 C C . VAL A 1 94 ? -1.096 15.281 -9.107 1.00 92.81 94 VAL A C 1
ATOM 737 O O . VAL A 1 94 ? -0.254 14.955 -8.272 1.00 92.81 94 VAL A O 1
ATOM 740 N N . GLN A 1 95 ? -2.201 15.952 -8.779 1.00 92.31 95 GLN A N 1
ATOM 741 C CA . GLN A 1 95 ? -2.578 16.242 -7.395 1.00 92.31 95 GLN A CA 1
ATOM 742 C C . GLN A 1 95 ? -3.252 15.018 -6.774 1.00 92.31 95 GLN A C 1
ATOM 744 O O . GLN A 1 95 ? -4.233 14.509 -7.313 1.00 92.31 95 GLN A O 1
ATOM 749 N N . ILE A 1 96 ? -2.735 14.552 -5.637 1.00 89.56 96 ILE A N 1
ATOM 750 C CA . ILE A 1 96 ? -3.217 13.346 -4.955 1.00 89.56 96 ILE A CA 1
ATOM 751 C C . ILE A 1 96 ? -3.369 13.585 -3.450 1.00 89.56 96 ILE A C 1
ATOM 753 O O . ILE A 1 96 ? -2.594 14.349 -2.869 1.00 89.56 96 ILE A O 1
ATOM 757 N N . PRO A 1 97 ? -4.338 12.927 -2.792 1.00 86.81 97 PRO A N 1
ATOM 758 C CA . PRO A 1 97 ? -4.396 12.918 -1.339 1.00 86.81 97 PRO A CA 1
ATOM 759 C C . PRO A 1 97 ? -3.175 12.185 -0.771 1.00 86.81 97 PRO A C 1
ATOM 761 O O . PRO A 1 97 ? -2.732 11.173 -1.316 1.00 86.81 97 PRO A O 1
ATOM 764 N N . HIS A 1 98 ? -2.649 12.691 0.343 1.00 88.00 98 HIS A N 1
ATOM 765 C CA . HIS A 1 98 ? -1.526 12.091 1.052 1.00 88.00 98 HIS A CA 1
ATOM 766 C C . HIS A 1 98 ? -2.021 11.490 2.370 1.00 88.00 98 HIS A C 1
ATOM 768 O O . HIS A 1 98 ? -2.354 12.215 3.308 1.00 88.00 98 HIS A O 1
ATOM 774 N N . TRP A 1 99 ? -2.099 10.161 2.425 1.00 89.44 99 TRP A N 1
ATOM 775 C CA . TRP A 1 99 ? -2.498 9.422 3.620 1.00 89.44 99 TRP A CA 1
ATOM 776 C C . TRP A 1 99 ? -1.350 8.525 4.075 1.00 89.44 99 TRP A C 1
ATOM 778 O O . TRP A 1 99 ? -0.911 7.640 3.340 1.00 89.44 99 TRP A O 1
ATOM 788 N N . ILE A 1 100 ? -0.886 8.745 5.306 1.00 88.75 100 ILE A N 1
ATOM 789 C CA . ILE A 1 100 ? 0.165 7.946 5.936 1.00 88.75 100 ILE A CA 1
ATOM 790 C C . ILE A 1 100 ? -0.485 7.017 6.956 1.00 88.75 100 ILE A C 1
ATOM 792 O O . ILE A 1 100 ? -1.175 7.469 7.872 1.00 88.75 100 ILE A O 1
ATOM 796 N N . ARG A 1 101 ? -0.228 5.713 6.821 1.00 89.81 101 ARG A N 1
ATOM 797 C CA . ARG A 1 101 ? -0.657 4.723 7.812 1.00 89.81 101 ARG A CA 1
ATOM 798 C C . ARG A 1 101 ? 0.133 4.900 9.113 1.00 89.81 101 ARG A C 1
ATOM 800 O O . ARG A 1 101 ? 1.361 4.932 9.086 1.00 89.81 101 ARG A O 1
ATOM 807 N N . GLY A 1 102 ? -0.578 4.983 10.235 1.00 90.88 102 GLY A N 1
ATOM 808 C CA . GLY A 1 102 ? 0.001 5.023 11.581 1.00 90.88 102 GLY A CA 1
ATOM 809 C C . GLY A 1 102 ? 0.065 3.651 12.260 1.00 90.88 102 GLY A C 1
ATOM 810 O O . GLY A 1 102 ? -0.062 2.611 11.616 1.00 90.88 102 GLY A O 1
ATOM 811 N N . GLU A 1 103 ? 0.243 3.651 13.584 1.00 93.06 103 GLU A N 1
ATOM 812 C CA . GLU A 1 103 ? 0.099 2.438 14.395 1.00 93.06 103 GLU A CA 1
ATOM 813 C C . GLU A 1 103 ? -1.383 2.071 14.540 1.00 93.06 103 GLU A C 1
ATOM 815 O O . GLU A 1 103 ? -2.220 2.912 14.872 1.00 93.06 103 GLU A O 1
ATOM 820 N N . GLU A 1 104 ? -1.703 0.797 14.330 1.00 94.81 104 GLU A N 1
ATOM 821 C CA . GLU A 1 104 ? -3.066 0.280 14.385 1.00 94.81 104 GLU A CA 1
ATOM 822 C C . GLU A 1 104 ? -3.103 -0.984 15.244 1.00 94.81 104 GLU A C 1
ATOM 824 O O . GLU A 1 104 ? -2.270 -1.882 15.106 1.00 94.81 104 GLU A O 1
ATOM 829 N N . ARG A 1 105 ? -4.074 -1.059 16.157 1.00 95.50 105 ARG A N 1
ATOM 830 C CA . ARG A 1 105 ? -4.308 -2.235 17.002 1.00 95.50 105 ARG A CA 1
ATOM 831 C C . ARG A 1 105 ? -5.739 -2.254 17.516 1.00 95.50 105 ARG A C 1
ATOM 833 O O . ARG A 1 105 ? -6.267 -1.223 17.925 1.00 95.50 105 ARG A O 1
ATOM 840 N N . ALA A 1 106 ? -6.330 -3.442 17.560 1.00 96.94 106 ALA A N 1
ATOM 841 C CA . ALA A 1 106 ? -7.655 -3.670 18.118 1.00 96.94 106 ALA A CA 1
ATOM 842 C C . ALA A 1 106 ? -7.589 -4.785 19.157 1.00 96.94 106 ALA A C 1
ATOM 844 O O . ALA A 1 106 ? -6.868 -5.776 19.007 1.00 96.94 106 ALA A O 1
ATOM 845 N N . GLN A 1 107 ? -8.331 -4.608 20.245 1.00 97.19 107 GLN A N 1
ATOM 846 C CA . GLN A 1 107 ? -8.403 -5.575 21.331 1.00 97.19 107 GLN A CA 1
ATOM 847 C C . GLN A 1 107 ? -9.846 -5.663 21.815 1.00 97.19 107 GLN A C 1
ATOM 849 O O . GLN A 1 107 ? -10.489 -4.648 22.073 1.00 97.19 107 GLN A O 1
ATOM 854 N N . LEU A 1 108 ? -10.341 -6.886 21.959 1.00 97.31 108 LEU A N 1
ATOM 855 C CA . LEU A 1 108 ? -11.551 -7.169 22.709 1.00 97.31 108 LEU A CA 1
ATOM 856 C C . LEU A 1 108 ? -11.189 -7.167 24.195 1.00 97.31 108 LEU A C 1
ATOM 858 O O . LEU A 1 108 ? -10.291 -7.899 24.605 1.00 97.31 108 LEU A O 1
ATOM 862 N N . ILE A 1 109 ? -11.869 -6.342 24.988 1.00 97.12 109 ILE A N 1
ATOM 863 C CA . ILE A 1 109 ? -11.617 -6.225 26.434 1.00 97.12 109 ILE A CA 1
ATOM 864 C C . ILE A 1 109 ? -12.585 -7.123 27.216 1.00 97.12 109 ILE A C 1
ATOM 866 O O . ILE A 1 109 ? -12.188 -7.805 28.157 1.00 97.12 109 ILE A O 1
ATOM 870 N N . GLN A 1 110 ? -13.852 -7.150 26.800 1.00 95.25 110 GLN A N 1
ATOM 871 C CA . GLN A 1 110 ? -14.928 -7.946 27.389 1.00 95.25 110 GLN A CA 1
ATOM 872 C C . GLN A 1 110 ? -15.723 -8.657 26.283 1.00 95.25 110 GLN A C 1
ATOM 874 O O . GLN A 1 110 ? -15.804 -8.127 25.176 1.00 95.25 110 GLN A O 1
ATOM 879 N N . PRO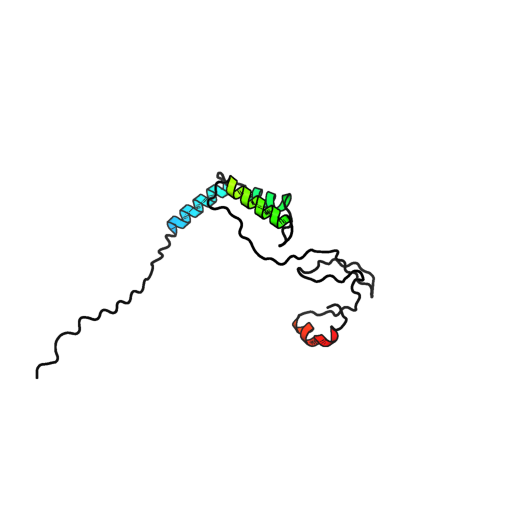 A 1 111 ? -16.323 -9.835 26.549 1.00 95.44 111 PRO A N 1
ATOM 880 C CA . PRO A 1 111 ? -16.341 -10.565 27.826 1.00 95.44 111 PRO A CA 1
ATOM 881 C C . PRO A 1 111 ? -15.031 -11.303 28.138 1.00 95.44 111 PRO A C 1
ATOM 883 O O . PRO A 1 111 ? -14.834 -11.763 29.257 1.00 95.44 111 PRO A O 1
ATOM 886 N N . ARG A 1 112 ? -14.125 -11.408 27.163 1.00 96.88 112 ARG A N 1
ATOM 887 C CA . ARG A 1 112 ? -12.784 -11.969 27.335 1.00 96.88 112 ARG A CA 1
ATOM 888 C C . ARG A 1 112 ? -11.762 -11.079 26.653 1.00 96.88 112 ARG A C 1
ATOM 890 O O . ARG A 1 112 ? -12.064 -10.485 25.618 1.00 96.88 112 ARG A O 1
ATOM 897 N N . TYR A 1 113 ? -10.549 -11.073 27.186 1.00 97.94 113 TYR A N 1
ATOM 898 C CA . TYR A 1 113 ? -9.441 -10.391 26.542 1.00 97.94 113 TYR A CA 1
ATOM 899 C C . TYR A 1 113 ? -8.997 -11.148 25.281 1.00 97.94 113 TYR A C 1
ATOM 901 O O . TYR A 1 113 ? -8.724 -12.350 25.335 1.00 97.94 113 TYR A O 1
ATOM 909 N N . ALA A 1 114 ? -8.926 -10.459 24.142 1.00 97.88 114 ALA A N 1
ATOM 910 C CA . ALA A 1 114 ? -8.368 -11.002 22.907 1.00 97.88 114 ALA A CA 1
ATOM 911 C C . ALA A 1 114 ? -7.764 -9.893 22.042 1.00 97.88 114 ALA A C 1
ATOM 913 O O . ALA A 1 114 ? -8.398 -8.868 21.808 1.00 97.88 114 ALA A O 1
ATOM 914 N N . LYS A 1 115 ? -6.561 -10.115 21.509 1.00 97.75 115 LYS A N 1
ATOM 915 C CA . LYS A 1 115 ? -6.005 -9.254 20.459 1.00 97.75 115 LYS A CA 1
ATOM 916 C C . LYS A 1 115 ? -6.672 -9.604 19.131 1.00 97.75 115 LYS A C 1
ATOM 918 O O . LYS A 1 115 ? -6.801 -10.784 18.811 1.00 97.75 115 LYS A O 1
ATOM 923 N N . LEU A 1 116 ? -7.102 -8.593 18.387 1.00 96.44 116 LEU A N 1
ATOM 924 C CA . LEU A 1 116 ? -7.743 -8.760 17.089 1.00 96.44 116 LEU A CA 1
ATOM 925 C C . LEU A 1 116 ? -6.761 -8.350 15.995 1.00 96.44 116 LEU A C 1
ATOM 927 O O . LEU A 1 116 ? -6.159 -7.278 16.067 1.00 96.44 116 LEU A O 1
ATOM 931 N N . SER A 1 117 ? -6.619 -9.196 14.976 1.00 96.62 117 SER A N 1
ATOM 932 C CA . SER A 1 117 ? -5.959 -8.789 13.740 1.00 96.62 117 SER A CA 1
ATOM 933 C C . SER A 1 117 ? -6.829 -7.739 13.067 1.00 96.62 117 SER A C 1
ATOM 935 O O . SER A 1 117 ? -8.002 -7.987 12.793 1.00 96.62 117 SER A O 1
ATOM 937 N N . MET A 1 118 ? -6.257 -6.568 12.820 1.00 94.06 118 MET A N 1
ATOM 938 C CA . MET A 1 118 ? -6.939 -5.483 12.134 1.00 94.06 118 MET A CA 1
ATOM 939 C C . MET A 1 118 ? -6.025 -4.867 11.088 1.00 94.06 118 MET A C 1
ATOM 941 O O . MET A 1 118 ? -4.802 -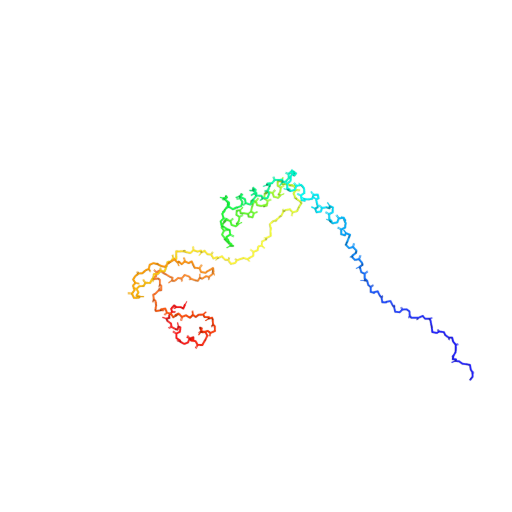4.932 11.197 1.00 94.06 118 MET A O 1
ATOM 945 N N . LEU A 1 119 ? -6.653 -4.236 10.108 1.00 94.25 119 LEU A N 1
ATOM 946 C CA . LEU A 1 119 ? -6.006 -3.340 9.171 1.00 94.25 119 LEU A CA 1
ATOM 947 C C . LEU A 1 119 ? -6.947 -2.156 8.978 1.00 94.25 119 LEU A C 1
ATOM 949 O O . LEU A 1 119 ? -8.121 -2.350 8.659 1.00 94.25 119 LEU A O 1
ATOM 953 N N . GLY A 1 120 ? -6.450 -0.948 9.212 1.00 92.69 120 GLY A N 1
ATOM 954 C CA . GLY A 1 120 ? -7.207 0.270 8.987 1.00 92.69 120 GLY A CA 1
ATOM 955 C C . GLY A 1 120 ? -7.554 0.421 7.513 1.00 92.69 120 GLY A C 1
ATOM 956 O O . GLY A 1 120 ? -6.729 0.190 6.619 1.00 92.69 120 GLY A O 1
ATOM 957 N N . LEU A 1 121 ? -8.800 0.813 7.257 1.00 93.12 121 LEU A N 1
ATOM 958 C CA . LEU A 1 121 ? -9.243 1.133 5.911 1.00 93.12 121 LEU A CA 1
ATOM 959 C C . LEU A 1 121 ? -8.506 2.390 5.431 1.00 93.12 121 LEU A C 1
ATOM 961 O O . LEU A 1 121 ? -8.328 3.340 6.200 1.00 93.12 121 LEU A O 1
ATOM 965 N N . GLY A 1 122 ? -8.085 2.404 4.165 1.00 90.81 122 GLY A N 1
ATOM 966 C CA . GLY A 1 122 ? -7.420 3.570 3.582 1.00 90.81 122 GLY A CA 1
ATOM 967 C C . GLY A 1 122 ? -8.264 4.834 3.758 1.00 90.81 122 GLY A C 1
ATOM 968 O O . GLY A 1 122 ? -9.487 4.785 3.637 1.00 90.81 122 GLY A O 1
ATOM 969 N N . ASN A 1 123 ? -7.605 5.955 4.056 1.00 89.62 123 ASN A N 1
ATOM 970 C CA . ASN A 1 123 ? -8.222 7.246 4.391 1.00 89.62 123 ASN A CA 1
ATOM 971 C C . ASN A 1 123 ? -8.964 7.316 5.739 1.00 89.62 123 ASN A C 1
ATOM 973 O O . ASN A 1 123 ? -9.582 8.340 6.027 1.00 89.62 123 ASN A O 1
ATOM 977 N N . SER A 1 124 ? -8.889 6.290 6.595 1.00 92.88 124 SER A N 1
ATOM 978 C CA . SER A 1 124 ? -9.410 6.410 7.965 1.00 92.88 124 SER A CA 1
ATOM 979 C C . SER A 1 124 ? -8.621 7.446 8.766 1.00 92.88 124 SER A C 1
ATOM 981 O O . SER A 1 124 ? -7.399 7.568 8.625 1.00 92.88 124 SER A O 1
ATOM 983 N N . VAL A 1 125 ? -9.324 8.165 9.642 1.00 93.44 125 VAL A N 1
ATOM 984 C CA . VAL A 1 125 ? -8.722 9.086 10.615 1.00 93.44 125 VAL A CA 1
ATOM 985 C C . VAL A 1 125 ? -8.154 8.322 11.810 1.00 93.44 125 VAL A C 1
ATOM 987 O O . VAL A 1 125 ? -8.666 7.273 12.200 1.00 93.44 125 VAL A O 1
ATOM 990 N N . GLY A 1 126 ? -7.098 8.863 12.416 1.00 92.81 126 GLY A N 1
ATOM 991 C CA . GLY A 1 126 ? -6.509 8.295 13.627 1.00 92.81 126 GLY A CA 1
ATOM 992 C C . GLY A 1 126 ? -7.410 8.461 14.856 1.00 92.81 126 GLY A C 1
ATOM 993 O O . GLY A 1 126 ? -8.139 9.441 14.986 1.00 92.81 126 GLY A O 1
ATOM 994 N N . THR A 1 127 ? -7.302 7.537 15.811 1.00 94.50 127 THR A N 1
ATOM 995 C CA . THR A 1 127 ? -8.061 7.558 17.078 1.00 94.50 127 THR A CA 1
ATOM 996 C C . THR A 1 127 ? -7.487 8.506 18.141 1.00 94.50 127 THR A C 1
ATOM 998 O O . THR A 1 127 ? -7.996 8.571 19.258 1.00 94.50 127 THR A O 1
ATOM 1001 N N . GLY A 1 128 ? -6.391 9.208 17.834 1.00 92.69 128 GLY A N 1
ATOM 1002 C CA . GLY A 1 128 ? -5.631 10.007 18.797 1.00 92.69 128 GLY A CA 1
ATOM 1003 C C . GLY A 1 128 ? -4.835 9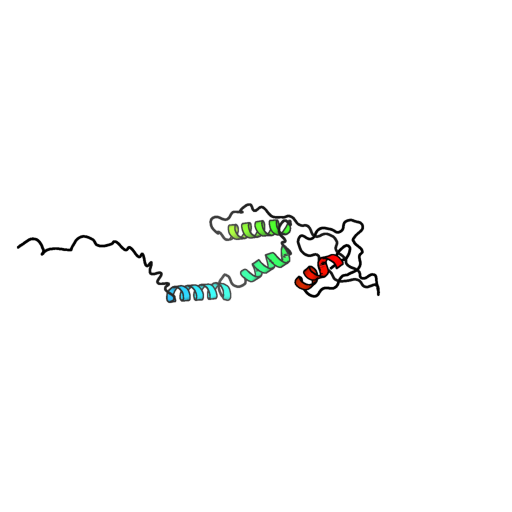.164 19.812 1.00 92.69 128 GLY A C 1
ATOM 1004 O O . GLY A 1 128 ? -4.939 7.935 19.830 1.00 92.69 128 GLY A O 1
ATOM 1005 N N . PRO A 1 129 ? -4.041 9.810 20.688 1.00 91.56 129 PRO A N 1
ATOM 1006 C CA . PRO A 1 129 ? -3.094 9.126 21.578 1.00 91.56 129 PRO A CA 1
ATOM 1007 C C . PRO A 1 129 ? -3.764 8.277 22.667 1.00 91.56 129 PRO A C 1
ATOM 1009 O O . PRO A 1 129 ? -3.158 7.338 23.174 1.00 91.56 129 PRO A O 1
ATOM 1012 N N . LYS A 1 130 ? -5.013 8.593 23.031 1.00 93.69 130 LYS A N 1
ATOM 1013 C CA . LYS A 1 130 ? -5.779 7.839 24.037 1.00 93.69 130 LYS A CA 1
ATOM 1014 C C . LYS A 1 130 ? -6.461 6.592 23.464 1.00 93.69 130 LYS A C 1
ATOM 1016 O O . LYS A 1 130 ? -6.932 5.763 24.237 1.00 93.69 130 LYS A O 1
ATOM 1021 N N . GLY A 1 131 ? -6.513 6.456 22.137 1.00 94.38 131 GLY A N 1
ATOM 1022 C CA . GLY A 1 131 ? -7.333 5.443 21.481 1.00 94.38 131 GLY A CA 1
ATOM 1023 C C . GLY A 1 131 ? -8.833 5.661 21.705 1.00 94.38 131 GLY A C 1
ATOM 1024 O O . GLY A 1 131 ? -9.263 6.640 22.317 1.00 94.38 131 GLY A O 1
ATOM 1025 N N . ILE A 1 132 ? -9.636 4.724 21.201 1.00 95.94 132 ILE A N 1
ATOM 1026 C CA . ILE A 1 132 ? -11.085 4.683 21.414 1.00 95.94 132 ILE A CA 1
ATOM 1027 C C . ILE A 1 132 ? -11.434 3.342 22.056 1.00 95.94 132 ILE A C 1
ATOM 1029 O O . ILE A 1 132 ? -11.041 2.287 21.562 1.00 95.94 132 ILE A O 1
ATOM 1033 N N . GLN A 1 133 ? -12.202 3.391 23.143 1.00 96.50 133 GLN A N 1
ATOM 1034 C CA . GLN A 1 133 ? -12.811 2.229 23.779 1.00 96.50 133 GLN A CA 1
ATOM 1035 C C . GLN A 1 133 ? -14.319 2.465 23.864 1.00 96.50 133 GLN A C 1
ATOM 1037 O O . GLN A 1 133 ? -14.760 3.431 24.482 1.00 96.50 133 GLN A O 1
ATOM 1042 N N . ALA A 1 134 ? -15.107 1.581 23.254 1.00 97.00 134 ALA A N 1
ATOM 1043 C CA . ALA A 1 134 ? -16.563 1.661 23.261 1.00 97.00 134 ALA A CA 1
ATOM 1044 C C . ALA A 1 134 ? -17.197 0.267 23.096 1.00 97.00 134 ALA A C 1
ATOM 1046 O O . ALA A 1 134 ? -16.524 -0.657 22.627 1.00 97.00 134 ALA A O 1
ATOM 1047 N N . PRO A 1 135 ? -18.481 0.092 23.462 1.00 97.19 135 PRO A N 1
ATOM 1048 C CA . PRO A 1 135 ? -19.227 -1.118 23.137 1.00 97.19 135 PRO A CA 1
ATOM 1049 C C . PRO A 1 135 ? -19.313 -1.329 21.622 1.00 97.19 135 PRO A C 1
ATOM 1051 O O . PRO A 1 135 ? -19.377 -0.362 20.862 1.00 97.19 135 PRO A O 1
ATOM 1054 N N . VAL A 1 136 ? -19.370 -2.590 21.195 1.00 96.19 136 VAL A N 1
ATOM 1055 C CA . VAL A 1 136 ? -19.502 -2.951 19.777 1.00 96.19 136 VAL A CA 1
ATOM 1056 C C . VAL A 1 136 ? -20.972 -3.180 19.417 1.00 96.19 136 VAL A C 1
ATOM 1058 O O . VAL A 1 136 ? -21.693 -3.867 20.144 1.00 96.19 136 VAL A O 1
ATOM 1061 N N . LEU A 1 137 ? -21.423 -2.615 18.297 1.00 97.25 137 LEU A N 1
ATOM 1062 C CA . LEU A 1 137 ? -22.724 -2.865 17.685 1.00 97.25 137 LEU A CA 1
ATOM 1063 C C . LEU A 1 137 ? -22.541 -3.746 16.451 1.00 97.25 137 LEU A C 1
ATOM 1065 O O . LEU A 1 137 ? -22.236 -3.253 15.376 1.00 97.25 137 LEU A O 1
ATOM 1069 N N . VAL A 1 138 ? -22.788 -5.045 16.589 1.00 96.31 138 VAL A N 1
ATOM 1070 C CA . VAL A 1 138 ? -22.704 -5.955 15.442 1.00 96.31 138 VAL A CA 1
ATOM 1071 C C . VAL A 1 138 ? -23.905 -5.743 14.519 1.00 96.31 138 VAL A C 1
ATOM 1073 O O . VAL A 1 138 ? -25.057 -5.851 14.959 1.00 96.31 138 VAL A O 1
ATOM 1076 N N . VAL A 1 139 ? -23.612 -5.478 13.248 1.00 97.38 139 VAL A N 1
ATOM 1077 C CA . VAL A 1 139 ? -24.563 -5.380 12.133 1.00 97.38 139 VAL A CA 1
ATOM 1078 C C . VAL A 1 139 ? -24.098 -6.268 10.977 1.00 97.38 139 VAL A C 1
ATOM 1080 O O . VAL A 1 139 ? -22.914 -6.581 10.859 1.00 97.38 139 VAL A O 1
ATOM 1083 N N . ARG A 1 140 ? -25.028 -6.706 10.127 1.00 97.38 140 ARG A N 1
ATOM 1084 C CA . ARG A 1 140 ? -24.763 -7.627 9.007 1.00 97.38 140 ARG A CA 1
ATOM 1085 C C . ARG A 1 140 ? -24.781 -6.942 7.644 1.00 97.38 140 ARG A C 1
ATOM 1087 O O . ARG A 1 140 ? -24.309 -7.529 6.674 1.00 97.38 140 ARG A O 1
ATOM 1094 N N . SER A 1 141 ? -25.333 -5.734 7.558 1.00 97.81 141 SER A N 1
ATOM 1095 C CA . SER A 1 141 ? -25.389 -4.941 6.330 1.00 97.81 141 SER A CA 1
ATOM 1096 C C . SER A 1 141 ? -25.475 -3.444 6.629 1.00 97.81 141 SER A C 1
ATOM 1098 O O . SER A 1 141 ? -25.830 -3.031 7.736 1.00 97.81 141 SER A O 1
ATOM 1100 N N . PHE A 1 142 ? -25.191 -2.626 5.614 1.00 97.38 142 PHE A N 1
ATOM 1101 C CA . PHE A 1 142 ? -25.414 -1.182 5.688 1.00 97.38 142 PHE A CA 1
ATOM 1102 C C . PHE A 1 142 ? -26.900 -0.833 5.859 1.00 97.38 142 PHE A C 1
ATOM 1104 O O . PHE A 1 142 ? -27.216 0.120 6.563 1.00 97.38 142 PHE A O 1
ATOM 1111 N N . ASP A 1 143 ? -27.816 -1.634 5.306 1.00 98.00 143 ASP A N 1
ATOM 1112 C CA . ASP A 1 143 ? -29.259 -1.445 5.508 1.00 98.00 143 ASP A CA 1
ATOM 1113 C C . ASP A 1 143 ? -29.652 -1.640 6.976 1.00 98.00 143 ASP A C 1
ATOM 1115 O O . ASP A 1 143 ? -30.386 -0.830 7.541 1.00 98.00 143 ASP A O 1
ATOM 1119 N N . GLU A 1 144 ? -29.114 -2.678 7.627 1.00 97.75 144 GLU A N 1
ATOM 1120 C CA . GLU A 1 144 ? -29.337 -2.902 9.056 1.00 97.75 144 GLU A CA 1
ATOM 1121 C C . GLU A 1 144 ? -28.777 -1.741 9.889 1.00 97.75 144 GLU A C 1
ATOM 1123 O O . GLU A 1 144 ? -29.438 -1.266 10.815 1.00 97.75 144 GLU A O 1
ATOM 1128 N N . LEU A 1 145 ? -27.583 -1.250 9.543 1.00 97.50 145 LEU A N 1
ATOM 1129 C CA . LEU A 1 145 ? -26.981 -0.095 10.204 1.00 97.50 145 LEU A CA 1
ATOM 1130 C C . LEU A 1 145 ? -27.846 1.162 10.063 1.00 97.50 145 LEU A C 1
ATOM 1132 O O . LEU A 1 145 ? -28.045 1.870 11.048 1.00 97.50 145 LEU A O 1
ATOM 1136 N N . ASN A 1 146 ? -28.400 1.416 8.877 1.00 97.31 146 ASN A N 1
ATOM 1137 C CA . ASN A 1 146 ? -29.277 2.559 8.632 1.00 97.31 146 ASN A CA 1
ATOM 1138 C C . ASN A 1 146 ? -30.547 2.490 9.489 1.00 97.31 146 ASN A C 1
ATOM 1140 O O . ASN A 1 146 ? -30.936 3.489 10.091 1.00 97.31 146 ASN A O 1
ATOM 1144 N N . VAL A 1 147 ? -31.157 1.307 9.611 1.00 97.62 147 VAL A N 1
ATOM 1145 C CA . VAL A 1 147 ? -32.327 1.087 10.480 1.00 97.62 147 VAL A CA 1
ATOM 1146 C C . VAL A 1 147 ? -31.969 1.252 11.963 1.00 97.62 147 VAL A C 1
ATOM 1148 O O . VAL A 1 147 ? -32.775 1.743 12.751 1.00 97.62 147 VAL A O 1
ATOM 1151 N N . ARG A 1 148 ? -30.755 0.855 12.364 1.00 97.06 148 ARG A N 1
ATOM 1152 C CA . ARG A 1 148 ? -30.278 0.883 13.757 1.00 97.06 148 ARG A CA 1
ATOM 1153 C C . ARG A 1 148 ? -29.402 2.100 14.076 1.00 97.06 148 ARG A C 1
ATOM 1155 O O . ARG A 1 148 ? -28.699 2.076 15.087 1.00 97.06 148 ARG A O 1
ATOM 1162 N N . CYS A 1 149 ? -29.444 3.160 13.269 1.00 96.19 149 CYS A N 1
ATOM 1163 C CA . CYS A 1 149 ? -28.514 4.291 13.355 1.00 96.19 149 CYS A CA 1
ATOM 1164 C C . CYS A 1 149 ? -28.501 4.964 14.740 1.00 96.19 149 CYS A C 1
ATOM 1166 O O . CYS A 1 149 ? -27.435 5.266 15.275 1.00 96.19 149 CYS A O 1
ATOM 1168 N N . GLU A 1 150 ? -29.660 5.084 15.392 1.00 96.56 150 GLU A N 1
ATOM 1169 C CA . GLU A 1 150 ? -29.764 5.630 16.752 1.00 96.56 150 GLU A CA 1
ATOM 1170 C C . GLU A 1 150 ? -29.016 4.781 17.793 1.00 96.56 150 GLU A C 1
ATOM 1172 O O . GLU A 1 150 ? -28.451 5.304 18.753 1.00 96.56 150 GLU A O 1
ATOM 1177 N N . GLN A 1 151 ? -28.940 3.461 17.588 1.00 96.56 151 GLN A N 1
ATOM 1178 C CA . GLN A 1 151 ? -28.216 2.553 18.482 1.00 96.56 151 GLN A CA 1
ATOM 1179 C C . GLN A 1 151 ? -26.697 2.630 18.306 1.00 96.56 151 GLN A C 1
ATOM 1181 O O . GLN A 1 151 ? -25.989 2.133 19.186 1.00 96.56 151 GLN A O 1
ATOM 1186 N N . ALA A 1 152 ? -26.209 3.183 17.190 1.00 96.62 152 ALA A N 1
ATOM 1187 C CA . ALA A 1 152 ? -24.788 3.275 16.857 1.00 96.62 152 ALA A CA 1
ATOM 1188 C C . ALA A 1 152 ? -24.073 4.412 17.600 1.00 96.62 152 ALA A C 1
ATOM 1190 O O . ALA A 1 152 ? -22.845 4.419 17.697 1.00 96.62 152 ALA A O 1
ATOM 1191 N N . ARG A 1 153 ? -24.822 5.366 18.166 1.00 95.38 153 ARG A N 1
ATOM 1192 C CA . ARG A 1 153 ? -24.247 6.482 18.921 1.00 95.38 153 ARG A CA 1
ATOM 1193 C C . ARG A 1 153 ? -23.372 5.962 20.067 1.00 95.38 153 ARG A C 1
ATOM 1195 O O . ARG A 1 153 ? -23.819 5.164 20.889 1.00 95.38 153 ARG A O 1
ATOM 1202 N N . ASN A 1 154 ? -22.135 6.459 20.133 1.00 95.88 154 ASN A N 1
ATOM 1203 C CA . ASN A 1 154 ? -21.120 6.082 21.127 1.00 95.88 154 ASN A CA 1
ATOM 1204 C C . ASN A 1 154 ? -20.724 4.591 21.112 1.00 95.88 154 ASN A C 1
ATOM 1206 O O . ASN A 1 154 ? -20.252 4.074 22.126 1.00 95.88 154 ASN A O 1
ATOM 1210 N N . LYS A 1 155 ? -20.913 3.897 19.985 1.00 97.25 155 LYS A N 1
ATOM 1211 C CA . LYS A 1 155 ? -20.474 2.513 19.780 1.00 97.25 155 LYS A CA 1
ATOM 1212 C C . LYS A 1 155 ? -19.506 2.419 18.608 1.00 97.25 155 LYS A C 1
ATOM 1214 O O . LYS A 1 155 ? -19.488 3.282 17.735 1.00 97.25 155 LYS A O 1
ATOM 1219 N N . ILE A 1 156 ? -18.713 1.355 18.600 1.00 96.50 156 ILE A N 1
ATOM 1220 C CA . ILE A 1 156 ? -17.966 0.913 17.419 1.00 96.50 156 ILE A CA 1
ATOM 1221 C C . ILE A 1 156 ? -18.890 -0.027 16.642 1.00 96.50 156 ILE A C 1
ATOM 1223 O O . ILE A 1 156 ? -19.464 -0.932 17.245 1.00 96.50 156 ILE A O 1
ATOM 1227 N N . VAL A 1 157 ? -19.074 0.209 15.346 1.00 95.56 157 VAL A N 1
ATOM 1228 C CA . VAL A 1 157 ? -19.941 -0.596 14.468 1.00 95.56 157 VAL A CA 1
ATOM 1229 C C . VAL A 1 157 ? -19.088 -1.538 13.635 1.00 95.56 157 VAL A C 1
ATOM 1231 O O . VAL A 1 157 ? -18.114 -1.032 13.036 1.00 95.56 157 VAL A O 1
#